Protein AF-A0A4Y1RHM6-F1 (afdb_monomer_lite)

Secondary structure (DSSP, 8-state):
--HHHHHHHHHHHHHHHHHHHHHT--------EEE--S-TTS--S--BTTBS-EEETTEEEEETTHHHHHTT-S--------TTS--

Structure (mmCIF, N/CA/C/O backbone):
data_AF-A0A4Y1RHM6-F1
#
_entry.id   AF-A0A4Y1RHM6-F1
#
loop_
_atom_site.group_PDB
_atom_site.id
_atom_site.type_symbol
_atom_site.label_atom_id
_atom_site.label_alt_id
_atom_site.label_comp_id
_atom_site.label_asym_id
_atom_site.label_entity_id
_atom_site.label_seq_id
_atom_site.pdbx_PDB_ins_code
_atom_site.Cartn_x
_atom_site.Cartn_y
_atom_site.Cartn_z
_atom_site.occupancy
_atom_site.B_iso_or_equiv
_atom_site.auth_seq_id
_atom_site.auth_comp_id
_atom_site.auth_asym_id
_atom_site.auth_atom_id
_atom_site.pdbx_PDB_model_num
ATOM 1 N N . MET A 1 1 ? 12.306 13.084 -2.231 1.00 50.59 1 MET A N 1
ATOM 2 C CA . MET A 1 1 ? 11.217 13.034 -1.236 1.00 50.59 1 MET A CA 1
ATOM 3 C C . MET A 1 1 ? 11.734 13.717 0.001 1.00 50.59 1 MET A C 1
ATOM 5 O O . MET A 1 1 ? 12.590 13.171 0.683 1.00 50.59 1 MET A O 1
ATOM 9 N N . ASP A 1 2 ? 11.281 14.933 0.223 1.00 42.19 2 ASP A N 1
ATOM 10 C CA . ASP A 1 2 ? 11.733 15.773 1.321 1.00 42.19 2 ASP A CA 1
ATOM 11 C C . ASP A 1 2 ? 11.136 15.209 2.620 1.00 42.19 2 ASP A C 1
ATOM 13 O O . ASP A 1 2 ? 10.039 14.638 2.599 1.00 42.19 2 ASP A O 1
ATOM 17 N N . CYS A 1 3 ? 11.824 15.350 3.755 1.00 52.75 3 CYS A N 1
ATOM 18 C CA . CYS A 1 3 ? 11.411 14.761 5.040 1.00 52.75 3 CYS A CA 1
ATOM 19 C C . CYS A 1 3 ? 9.971 15.137 5.459 1.00 52.75 3 CYS A C 1
ATOM 21 O O . CYS A 1 3 ? 9.316 14.391 6.187 1.00 52.75 3 CYS A O 1
ATOM 23 N N . ASN A 1 4 ? 9.451 16.256 4.943 1.00 58.31 4 ASN A N 1
ATOM 24 C CA . ASN A 1 4 ? 8.084 16.729 5.162 1.00 58.31 4 ASN A CA 1
ATOM 25 C C . ASN A 1 4 ? 7.011 15.812 4.543 1.00 58.31 4 ASN A C 1
ATOM 27 O O . ASN A 1 4 ? 5.953 15.619 5.140 1.00 58.31 4 ASN A O 1
ATOM 31 N N . GLY A 1 5 ? 7.277 15.208 3.378 1.00 60.31 5 GLY A N 1
ATOM 32 C CA . GLY A 1 5 ? 6.313 14.345 2.685 1.00 60.31 5 GLY A CA 1
ATOM 33 C C . GLY A 1 5 ? 6.122 12.991 3.370 1.00 60.31 5 GLY A C 1
ATOM 34 O O . GLY A 1 5 ? 5.001 12.505 3.486 1.00 60.31 5 GLY A O 1
ATOM 35 N N . LEU A 1 6 ? 7.203 12.409 3.899 1.00 65.94 6 LEU A N 1
ATOM 36 C CA . LEU A 1 6 ? 7.148 11.184 4.706 1.00 65.94 6 LEU A CA 1
ATOM 37 C C . LEU A 1 6 ? 6.296 11.384 5.966 1.00 65.94 6 LEU A C 1
ATOM 39 O O . LEU A 1 6 ? 5.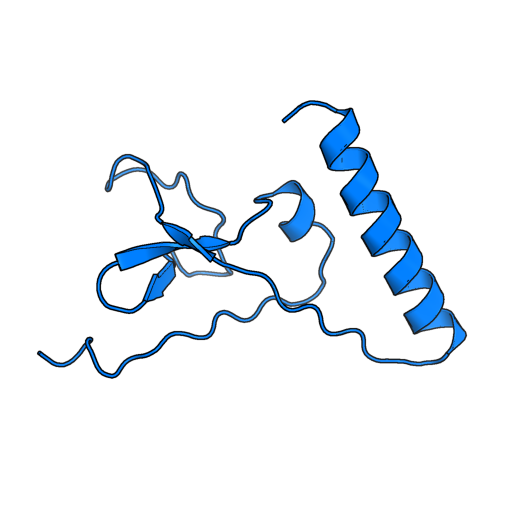450 10.548 6.275 1.00 65.94 6 LEU A O 1
ATOM 43 N N . ASN A 1 7 ? 6.467 12.518 6.651 1.00 74.88 7 ASN A N 1
ATOM 44 C CA . ASN A 1 7 ? 5.752 12.823 7.891 1.00 74.88 7 ASN A CA 1
ATOM 45 C C . ASN A 1 7 ? 4.227 12.937 7.686 1.00 74.88 7 ASN A C 1
ATOM 47 O O . ASN A 1 7 ? 3.441 12.476 8.513 1.00 74.88 7 ASN A O 1
ATOM 51 N N . PHE A 1 8 ? 3.793 13.467 6.539 1.00 83.00 8 PHE A N 1
ATOM 52 C CA . PHE A 1 8 ? 2.374 13.549 6.186 1.00 83.00 8 PHE A CA 1
ATOM 53 C C . PHE A 1 8 ? 1.708 12.165 6.092 1.00 83.00 8 PHE A C 1
ATOM 55 O O . PHE A 1 8 ? 0.645 11.942 6.674 1.00 83.00 8 PHE A O 1
ATOM 62 N N . PHE A 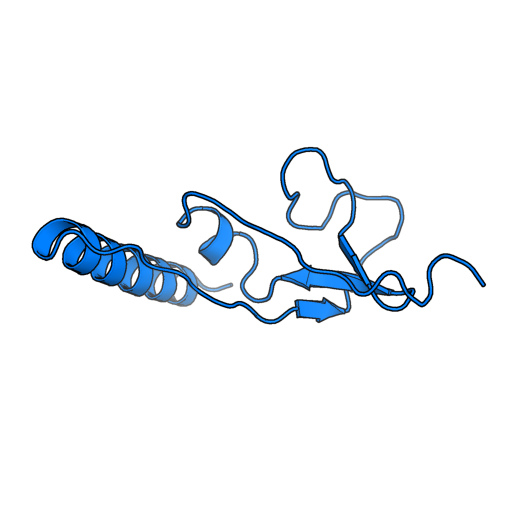1 9 ? 2.355 11.207 5.421 1.00 81.31 9 PHE A N 1
ATOM 63 C CA . PHE A 1 9 ? 1.830 9.846 5.277 1.00 81.31 9 PHE A CA 1
ATOM 64 C C . PHE A 1 9 ? 1.795 9.078 6.598 1.00 81.31 9 PHE A C 1
ATOM 66 O O . PHE A 1 9 ? 0.816 8.376 6.869 1.00 81.31 9 PHE A O 1
ATOM 73 N N . PHE A 1 10 ? 2.811 9.257 7.448 1.00 83.44 10 PHE A N 1
ATOM 74 C CA . PHE A 1 10 ? 2.804 8.699 8.799 1.00 83.44 10 PHE A CA 1
ATOM 75 C C . PHE A 1 10 ? 1.643 9.242 9.630 1.00 83.44 10 PHE A C 1
ATOM 77 O O . PHE A 1 10 ? 0.971 8.467 10.309 1.00 83.44 10 PHE A O 1
ATOM 84 N N . ASN A 1 11 ? 1.354 10.543 9.536 1.00 88.31 11 ASN A N 1
ATOM 85 C CA . ASN A 1 11 ? 0.244 11.145 10.267 1.00 88.31 11 ASN A CA 1
ATOM 86 C C . ASN A 1 11 ? -1.120 10.596 9.810 1.00 88.31 11 ASN A C 1
ATOM 88 O O . ASN A 1 11 ? -1.964 10.253 10.642 1.00 88.31 11 ASN A O 1
ATOM 92 N N . ILE A 1 12 ? -1.327 10.443 8.495 1.00 89.50 12 ILE A N 1
ATOM 93 C CA . ILE A 1 12 ? -2.551 9.828 7.957 1.00 89.50 12 ILE A CA 1
ATOM 94 C C . ILE A 1 12 ? -2.691 8.388 8.457 1.00 89.50 12 ILE A C 1
ATOM 96 O O . ILE A 1 12 ? -3.736 8.033 9.001 1.00 89.50 12 ILE A O 1
ATOM 100 N N . SER A 1 13 ? -1.649 7.562 8.315 1.00 88.06 13 SER A N 1
ATOM 101 C CA . SER A 1 13 ? -1.703 6.163 8.758 1.00 88.06 13 SER A CA 1
ATOM 102 C C . SER A 1 13 ? -1.943 6.045 10.266 1.00 88.06 13 SER A C 1
ATOM 104 O O . SER A 1 13 ? -2.809 5.280 10.694 1.00 88.06 13 SER A O 1
ATOM 106 N N . GLY A 1 14 ? -1.248 6.848 11.078 1.00 90.31 14 GLY A N 1
ATOM 107 C CA . GLY A 1 14 ? -1.439 6.885 12.527 1.00 90.31 14 GLY A CA 1
ATOM 108 C C . GLY A 1 14 ? -2.872 7.252 12.915 1.00 90.31 14 GLY A C 1
ATOM 109 O O . GLY A 1 14 ? -3.478 6.579 13.750 1.00 90.31 14 GLY A O 1
ATOM 110 N N . THR A 1 15 ? -3.446 8.256 12.248 1.00 93.81 15 THR A N 1
ATOM 111 C CA . THR A 1 15 ? -4.840 8.673 12.459 1.00 93.81 15 THR A CA 1
ATOM 112 C C . THR A 1 15 ? -5.820 7.559 12.092 1.00 93.81 15 THR A C 1
ATOM 114 O O . THR A 1 15 ? -6.690 7.216 12.894 1.00 93.81 15 THR A O 1
ATOM 117 N N . LEU A 1 16 ? -5.655 6.939 10.919 1.00 93.25 16 LEU A N 1
ATOM 118 C CA . LEU A 1 16 ? -6.501 5.830 10.467 1.00 93.25 16 LEU A CA 1
ATOM 119 C C . LEU A 1 16 ? -6.430 4.635 11.424 1.00 93.25 16 LEU A C 1
ATOM 121 O O . LEU A 1 16 ? -7.464 4.072 11.778 1.00 93.25 16 LEU A O 1
ATOM 125 N N . LYS A 1 17 ? -5.230 4.283 11.899 1.00 91.69 17 LYS A N 1
ATOM 126 C CA . LYS A 1 17 ? -5.027 3.209 12.879 1.00 91.69 17 LYS A CA 1
ATOM 127 C C . LYS A 1 17 ? -5.682 3.529 14.224 1.00 91.69 17 LYS A C 1
ATOM 129 O O . LYS A 1 17 ? -6.295 2.652 14.828 1.00 91.69 17 LYS A O 1
ATOM 134 N N . GLY A 1 18 ? -5.588 4.777 14.683 1.00 94.31 18 GLY A N 1
ATOM 135 C CA . GLY A 1 18 ? -6.261 5.236 15.898 1.00 94.31 18 GLY A CA 1
ATOM 136 C C . GLY A 1 18 ? -7.782 5.098 15.804 1.00 94.31 18 GLY A C 1
ATOM 137 O O . GLY A 1 18 ? -8.410 4.570 16.721 1.00 94.31 18 GLY A O 1
ATOM 138 N N . LEU A 1 19 ? -8.368 5.501 14.673 1.00 95.50 19 LEU A N 1
ATOM 139 C CA . LEU A 1 19 ? -9.802 5.353 14.412 1.00 95.50 19 LEU A CA 1
ATOM 140 C C . LEU A 1 19 ? -10.221 3.880 14.315 1.00 95.50 19 LEU A C 1
ATOM 142 O O . LEU A 1 19 ? -11.205 3.492 14.943 1.00 95.50 19 LEU A O 1
ATOM 146 N N . ALA A 1 20 ? -9.453 3.055 13.597 1.00 95.00 20 ALA A N 1
ATOM 147 C CA . ALA A 1 20 ? -9.697 1.618 13.473 1.00 95.00 20 ALA A CA 1
ATOM 148 C C . ALA A 1 20 ? -9.762 0.937 14.845 1.00 95.00 20 ALA A C 1
ATOM 150 O O . ALA A 1 20 ? -10.721 0.229 15.142 1.00 95.00 20 ALA A O 1
ATOM 151 N N . ASN A 1 21 ? -8.782 1.221 15.710 1.00 95.00 21 ASN A N 1
ATOM 152 C CA . ASN A 1 21 ? -8.712 0.658 17.056 1.00 95.00 21 ASN A CA 1
ATOM 153 C C . ASN A 1 21 ? -9.837 1.169 17.960 1.00 95.00 21 ASN A C 1
ATOM 155 O O . ASN A 1 21 ? -10.411 0.393 18.717 1.00 95.00 21 ASN A O 1
ATOM 159 N N . LYS A 1 22 ? -10.160 2.467 17.888 1.00 97.88 22 LYS A N 1
ATOM 160 C CA . LYS A 1 22 ? -11.196 3.080 18.730 1.00 97.88 22 LYS A CA 1
ATOM 161 C C . LYS A 1 22 ? -12.586 2.512 18.446 1.00 97.88 22 LYS A C 1
ATOM 163 O O . LYS A 1 22 ? -13.381 2.381 19.370 1.00 97.88 22 LYS A O 1
ATOM 168 N N . PHE A 1 23 ? -12.881 2.214 17.183 1.00 97.75 23 PHE A N 1
ATOM 169 C CA . PHE A 1 23 ? -14.223 1.826 16.745 1.00 97.75 23 PHE A CA 1
ATOM 170 C C . PHE A 1 23 ? -14.339 0.362 16.296 1.00 97.75 23 PHE A C 1
ATOM 172 O O . PHE A 1 23 ? -15.426 -0.061 15.919 1.00 97.75 23 PHE A O 1
ATOM 179 N N . GLY A 1 24 ? -13.254 -0.419 16.333 1.00 95.81 24 GLY A N 1
ATOM 180 C CA . GLY A 1 24 ? -13.254 -1.822 15.901 1.00 95.81 24 GLY A CA 1
ATOM 181 C C . GLY A 1 24 ? -13.501 -1.995 14.398 1.00 95.81 24 GLY A C 1
ATOM 182 O O . GLY A 1 24 ? -14.211 -2.912 13.993 1.00 95.81 24 GLY A O 1
ATOM 183 N N . LEU A 1 25 ? -12.958 -1.097 13.569 1.00 95.44 25 LEU A N 1
ATOM 184 C CA . LEU A 1 25 ? -13.225 -1.044 12.127 1.00 95.44 25 LEU A CA 1
ATOM 185 C C . LEU A 1 25 ? -12.068 -1.610 11.298 1.00 95.44 25 LEU A C 1
ATOM 187 O O . LEU A 1 25 ? -10.897 -1.404 11.617 1.00 95.44 25 LEU A O 1
ATOM 191 N N . ALA A 1 26 ? -12.401 -2.233 10.167 1.00 93.44 26 ALA A N 1
ATOM 192 C CA . ALA A 1 26 ? -11.433 -2.510 9.113 1.00 93.44 26 ALA A CA 1
ATOM 193 C C . ALA A 1 26 ? -11.219 -1.253 8.257 1.00 93.44 26 ALA A C 1
ATOM 195 O O . ALA A 1 26 ? -12.179 -0.644 7.785 1.00 93.44 26 ALA A O 1
ATOM 196 N N . VAL A 1 27 ? -9.959 -0.881 8.031 1.00 92.25 27 VAL A N 1
ATOM 197 C CA . VAL A 1 27 ? -9.592 0.231 7.146 1.00 92.25 27 VAL A CA 1
ATOM 198 C C . VAL A 1 27 ? -9.005 -0.336 5.863 1.00 92.25 27 VAL A C 1
ATOM 200 O O . VAL A 1 27 ? -7.979 -1.014 5.887 1.00 92.25 27 VAL A O 1
ATOM 203 N N . VAL A 1 28 ? -9.650 -0.029 4.739 1.00 92.31 28 VAL A N 1
ATOM 204 C CA . VAL A 1 28 ? -9.169 -0.366 3.396 1.00 92.31 28 VAL A CA 1
ATOM 205 C C . VAL A 1 28 ? -8.807 0.928 2.687 1.00 92.31 28 VAL A C 1
ATOM 207 O O . VAL A 1 28 ? -9.599 1.866 2.657 1.00 92.31 28 VAL A O 1
ATOM 210 N N . VAL A 1 29 ? -7.607 0.973 2.110 1.00 88.88 29 VAL A N 1
ATOM 211 C CA . VAL A 1 29 ? -7.148 2.111 1.312 1.00 88.88 29 VAL A CA 1
ATOM 212 C C . VAL A 1 29 ? -6.889 1.653 -0.112 1.00 88.88 29 VAL A C 1
ATOM 214 O O . VAL A 1 29 ? -6.125 0.718 -0.345 1.00 88.88 29 VAL A O 1
ATOM 217 N N . THR A 1 30 ? -7.494 2.352 -1.066 1.00 91.38 30 THR A N 1
ATOM 218 C CA . THR A 1 30 ? -7.193 2.208 -2.489 1.00 91.38 30 THR A CA 1
ATOM 219 C C . THR A 1 30 ? -6.046 3.133 -2.862 1.00 91.38 30 THR A C 1
ATOM 221 O O . THR A 1 30 ? -6.065 4.314 -2.517 1.00 91.38 30 THR A O 1
ATOM 224 N N . ASN A 1 31 ? -5.069 2.613 -3.597 1.00 88.81 31 ASN A N 1
ATOM 225 C CA . ASN A 1 31 ? -3.964 3.404 -4.116 1.00 88.81 31 ASN A CA 1
ATOM 226 C C . ASN A 1 31 ? -3.941 3.327 -5.641 1.00 88.81 31 ASN A C 1
ATOM 228 O O . ASN A 1 31 ? -4.277 2.296 -6.222 1.00 88.81 31 ASN A O 1
ATOM 232 N N . GLN A 1 32 ? -3.526 4.417 -6.272 1.00 89.62 32 GLN A N 1
ATOM 233 C CA . GLN A 1 32 ? -3.314 4.460 -7.711 1.00 89.62 32 GLN A CA 1
ATOM 234 C C . GLN A 1 32 ? -1.955 3.841 -8.065 1.00 89.62 32 GLN A C 1
ATOM 236 O O . GLN A 1 32 ? -1.068 3.693 -7.215 1.00 89.62 32 GLN A O 1
ATOM 241 N N . VAL A 1 33 ? -1.792 3.487 -9.337 1.00 88.56 33 VAL A N 1
ATOM 242 C CA . VAL A 1 33 ? -0.526 3.019 -9.910 1.00 88.56 33 VAL A CA 1
ATOM 243 C C . VAL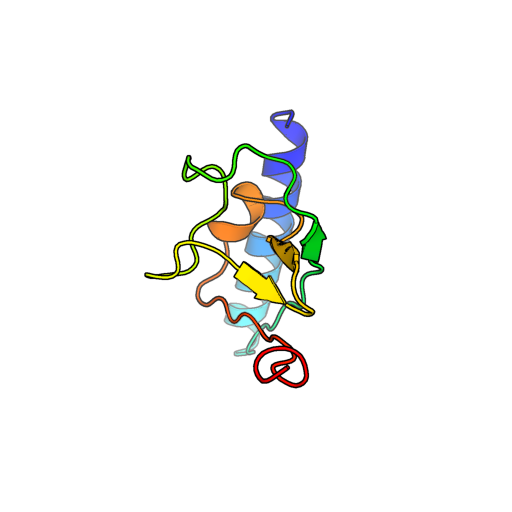 A 1 33 ? -0.072 3.973 -11.007 1.00 88.56 33 VAL A C 1
ATOM 245 O O . VAL A 1 33 ? -0.894 4.608 -11.664 1.00 88.56 33 VAL A O 1
ATOM 248 N N . VAL A 1 34 ? 1.238 4.071 -11.189 1.00 87.88 34 VAL A N 1
ATOM 249 C CA . VAL A 1 34 ? 1.891 4.854 -12.245 1.00 87.88 34 VAL A CA 1
ATOM 250 C C . VAL A 1 34 ? 2.825 3.959 -13.039 1.00 87.88 34 VAL A C 1
ATOM 252 O O . VAL A 1 34 ? 3.276 2.932 -12.527 1.00 87.88 34 VAL A O 1
ATOM 255 N N . ASP A 1 35 ? 3.127 4.349 -14.274 1.00 88.88 35 ASP A N 1
ATOM 256 C CA . ASP A 1 35 ? 4.113 3.641 -15.088 1.00 88.88 35 ASP A CA 1
ATO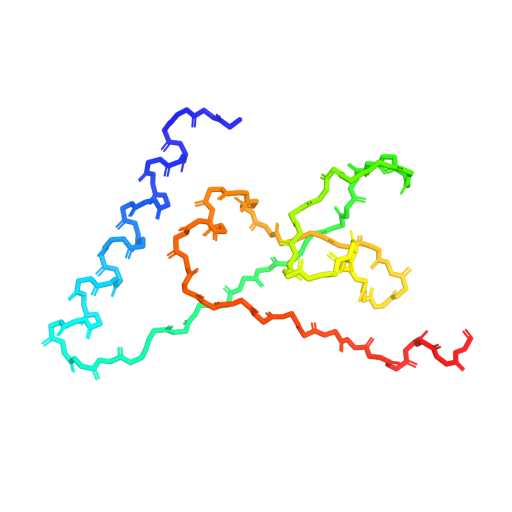M 257 C C . ASP A 1 35 ? 5.473 3.627 -14.378 1.00 88.88 35 ASP A C 1
ATOM 259 O O . ASP A 1 35 ? 5.935 4.632 -13.825 1.00 88.88 35 ASP A O 1
ATOM 263 N N . PHE A 1 36 ? 6.111 2.460 -14.362 1.00 85.75 36 PHE A N 1
ATOM 264 C CA . PHE A 1 36 ? 7.438 2.319 -13.789 1.00 85.75 36 PHE A CA 1
ATOM 265 C C . PHE A 1 36 ? 8.486 2.842 -14.772 1.00 85.75 36 PHE A C 1
ATOM 267 O O . PHE A 1 36 ? 8.664 2.290 -15.855 1.00 85.75 36 PHE A O 1
ATOM 274 N N . ILE A 1 37 ? 9.220 3.880 -14.371 1.00 81.12 37 ILE A N 1
ATOM 275 C CA . ILE A 1 37 ? 10.319 4.447 -15.156 1.00 81.12 37 ILE A CA 1
ATOM 276 C C . ILE A 1 37 ? 11.635 4.042 -14.490 1.00 81.12 37 ILE A C 1
ATOM 278 O O . ILE A 1 37 ? 12.051 4.626 -13.490 1.00 81.12 37 ILE A O 1
ATOM 282 N N . GLY A 1 38 ? 12.293 3.017 -15.027 1.00 75.81 38 GLY A N 1
ATOM 283 C CA . GLY A 1 38 ? 13.572 2.534 -14.517 1.00 75.81 38 GLY A CA 1
ATOM 284 C C . GLY A 1 38 ? 14.161 1.414 -15.379 1.00 75.81 38 GLY A C 1
ATOM 285 O O . GLY A 1 38 ? 13.446 0.833 -16.194 1.00 75.81 38 GLY A O 1
ATOM 286 N N . PRO A 1 39 ? 15.461 1.107 -15.226 1.00 68.81 39 PRO A N 1
ATOM 287 C CA . PRO A 1 39 ? 16.106 0.033 -15.978 1.00 68.81 39 PRO A CA 1
ATOM 288 C C . PRO A 1 39 ? 15.430 -1.318 -15.700 1.00 68.81 39 PRO A C 1
ATOM 290 O O . PRO A 1 39 ? 15.158 -1.645 -14.543 1.00 68.81 39 PRO A O 1
ATOM 293 N N . HIS A 1 40 ? 15.182 -2.098 -16.758 1.00 60.66 40 HIS A N 1
ATOM 294 C CA . HIS A 1 40 ? 14.489 -3.393 -16.687 1.00 60.66 40 HIS A CA 1
ATOM 295 C C . HIS A 1 40 ? 15.173 -4.384 -15.726 1.00 60.66 40 HIS A C 1
ATOM 297 O O . HIS A 1 40 ? 14.483 -5.092 -14.994 1.00 60.66 40 HIS A O 1
ATOM 303 N N . ASP A 1 41 ? 16.507 -4.343 -15.650 1.00 56.59 41 ASP A N 1
ATOM 304 C CA . ASP A 1 41 ? 17.332 -5.383 -15.018 1.00 56.59 41 ASP A CA 1
ATOM 305 C C . ASP A 1 41 ? 17.654 -5.145 -13.534 1.00 56.59 41 ASP A C 1
ATOM 307 O O . ASP A 1 41 ? 18.366 -5.935 -12.913 1.00 56.59 41 ASP A O 1
ATOM 311 N N . LYS A 1 42 ? 17.183 -4.041 -12.939 1.00 48.97 42 LYS A N 1
ATOM 312 C CA . LYS A 1 42 ? 17.452 -3.728 -11.527 1.00 48.97 42 LYS A CA 1
ATOM 313 C C . LYS A 1 42 ? 16.155 -3.565 -10.750 1.00 48.97 42 LYS A C 1
ATOM 315 O O . LYS A 1 42 ? 15.211 -2.913 -11.188 1.00 48.97 42 LYS A O 1
ATOM 320 N N . VAL A 1 43 ? 16.132 -4.170 -9.565 1.00 52.59 43 VAL A N 1
ATOM 321 C CA . VAL A 1 43 ? 15.042 -4.153 -8.580 1.00 52.59 43 VAL A CA 1
ATOM 322 C C . VAL A 1 43 ? 14.892 -2.738 -8.004 1.00 52.59 43 VAL A C 1
ATOM 324 O O . VAL A 1 43 ? 15.243 -2.476 -6.862 1.00 52.59 43 VAL A O 1
ATOM 327 N N . ASN A 1 44 ? 14.402 -1.797 -8.806 1.00 50.91 44 ASN A N 1
ATOM 328 C CA . ASN A 1 44 ? 14.209 -0.405 -8.396 1.00 50.91 44 ASN A CA 1
ATOM 329 C C . ASN A 1 44 ? 12.727 -0.076 -8.137 1.00 50.91 44 ASN A C 1
ATOM 331 O O . ASN A 1 44 ? 12.351 1.091 -8.119 1.00 50.91 44 ASN A O 1
ATOM 335 N N . GLY A 1 45 ? 11.881 -1.095 -7.940 1.00 57.28 45 GLY A N 1
ATOM 336 C CA . GLY A 1 45 ? 10.465 -0.960 -7.586 1.00 57.28 45 GLY A CA 1
ATOM 337 C C . GLY A 1 45 ? 10.163 -1.450 -6.168 1.00 57.28 45 GLY A C 1
ATOM 338 O O . GLY A 1 45 ? 10.895 -2.265 -5.604 1.00 57.28 45 GLY A O 1
ATOM 339 N N . VAL A 1 46 ? 9.062 -0.968 -5.581 1.00 60.22 46 VAL A N 1
ATOM 340 C CA . VAL A 1 46 ? 8.558 -1.480 -4.298 1.00 60.22 46 VAL A CA 1
ATOM 341 C C . VAL A 1 46 ? 8.131 -2.936 -4.490 1.00 60.22 46 VAL A C 1
ATOM 343 O O . VAL A 1 46 ? 7.110 -3.201 -5.120 1.00 60.22 46 VAL A O 1
ATOM 346 N N . ARG A 1 47 ? 8.895 -3.878 -3.923 1.00 66.44 47 ARG A N 1
ATOM 347 C CA . ARG A 1 47 ? 8.513 -5.296 -3.896 1.00 66.44 47 ARG A CA 1
ATOM 348 C C . ARG A 1 47 ? 7.216 -5.477 -3.110 1.00 66.44 47 ARG A C 1
ATOM 350 O O . ARG A 1 47 ? 7.053 -4.941 -2.004 1.00 66.44 47 ARG A O 1
ATOM 357 N N . LEU A 1 48 ? 6.306 -6.258 -3.681 1.00 71.25 48 LEU A N 1
ATOM 358 C CA . LEU A 1 48 ? 5.086 -6.701 -3.022 1.00 71.25 48 LEU A CA 1
ATOM 359 C C . LEU A 1 48 ? 5.192 -8.207 -2.758 1.00 71.25 48 LEU A C 1
ATOM 361 O O . LEU A 1 48 ? 4.930 -9.022 -3.636 1.00 71.25 48 LEU A O 1
ATOM 365 N N . GLY A 1 49 ? 5.619 -8.579 -1.551 1.00 70.44 49 GLY A N 1
ATOM 366 C CA . GLY A 1 49 ? 5.919 -9.978 -1.233 1.00 70.44 49 GLY A CA 1
ATOM 367 C C . GLY A 1 49 ? 7.075 -10.514 -2.085 1.00 70.44 49 GLY A C 1
ATOM 368 O O . GLY A 1 49 ? 8.112 -9.859 -2.191 1.00 70.44 49 GLY A O 1
ATOM 369 N N . ASN A 1 50 ? 6.876 -11.681 -2.704 1.00 71.94 50 ASN A N 1
ATOM 370 C CA . ASN A 1 50 ? 7.853 -12.336 -3.587 1.00 71.94 50 ASN A CA 1
ATOM 371 C C . ASN A 1 50 ? 7.771 -11.870 -5.051 1.00 71.94 50 ASN A C 1
ATOM 373 O O . ASN A 1 50 ? 8.444 -12.433 -5.908 1.00 71.94 50 ASN A O 1
ATOM 377 N N . LEU A 1 51 ? 6.933 -10.876 -5.354 1.00 71.00 51 LEU A N 1
ATOM 378 C CA . LEU A 1 51 ? 6.745 -10.399 -6.715 1.00 71.00 51 LEU A CA 1
ATOM 379 C C . LEU A 1 51 ? 7.830 -9.378 -7.095 1.00 71.00 51 LEU A C 1
ATOM 381 O O . LEU A 1 51 ? 7.978 -8.337 -6.445 1.00 71.00 51 LEU A O 1
ATOM 385 N N . GLU A 1 52 ? 8.589 -9.689 -8.149 1.00 72.00 52 GLU A N 1
ATOM 386 C CA . GLU A 1 52 ? 9.709 -8.869 -8.631 1.00 72.00 52 GLU A CA 1
ATOM 387 C C . GLU A 1 52 ? 9.260 -7.621 -9.415 1.00 72.00 52 GLU A C 1
ATOM 389 O O . GLU A 1 52 ? 9.928 -6.578 -9.366 1.00 72.00 52 GLU A O 1
ATOM 394 N N . SER A 1 53 ? 8.111 -7.694 -10.094 1.00 79.69 53 SER A N 1
ATOM 395 C CA . SER A 1 53 ? 7.496 -6.601 -10.856 1.00 79.69 53 SER A CA 1
ATOM 396 C C . SER A 1 53 ? 5.972 -6.633 -10.764 1.00 79.69 53 SER A C 1
ATOM 398 O O . SER A 1 53 ? 5.358 -7.690 -10.684 1.00 79.69 53 SER A O 1
ATOM 400 N N . LEU A 1 54 ? 5.350 -5.454 -10.760 1.00 85.25 54 LEU A N 1
ATOM 401 C CA . LEU A 1 54 ? 3.900 -5.322 -10.861 1.00 85.25 54 LEU A CA 1
ATOM 402 C C . LEU A 1 54 ? 3.580 -4.985 -12.311 1.00 85.25 54 LEU A C 1
ATOM 404 O O . LEU A 1 54 ? 3.988 -3.928 -12.787 1.00 85.25 54 LEU A O 1
ATOM 408 N N . ASP A 1 55 ? 2.867 -5.871 -12.994 1.00 85.69 55 ASP A N 1
ATOM 409 C CA . ASP A 1 55 ? 2.542 -5.726 -14.410 1.00 85.69 55 ASP A CA 1
ATOM 410 C C . ASP A 1 55 ? 1.023 -5.756 -14.607 1.00 85.69 55 ASP A C 1
ATOM 412 O O . ASP A 1 55 ? 0.312 -6.561 -14.004 1.00 85.69 55 ASP A O 1
ATOM 416 N N . THR A 1 56 ? 0.507 -4.844 -15.428 1.00 86.56 56 THR A N 1
ATOM 417 C CA . THR A 1 56 ? -0.911 -4.790 -15.811 1.00 86.56 56 THR A CA 1
ATOM 418 C C . THR A 1 56 ? -1.046 -4.156 -17.190 1.00 86.56 56 THR A C 1
AT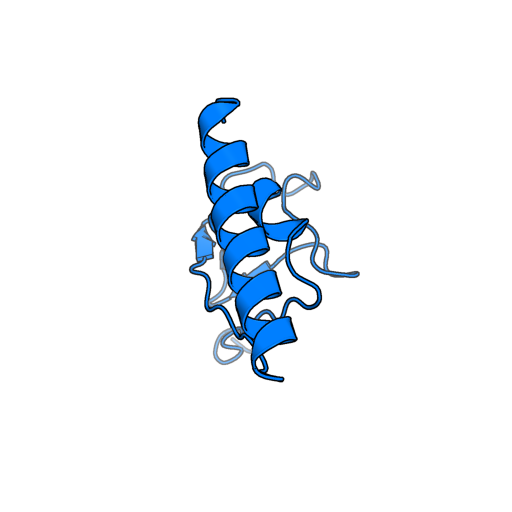OM 420 O O . THR A 1 56 ? -0.274 -3.265 -17.548 1.00 86.56 56 THR A O 1
ATOM 423 N N . SER A 1 57 ? -1.996 -4.631 -17.999 1.00 85.94 57 SER A N 1
ATOM 424 C CA . SER A 1 57 ? -2.189 -4.153 -19.381 1.00 85.94 57 SER A CA 1
ATOM 425 C C . SER A 1 57 ? -0.893 -4.137 -20.218 1.00 85.94 57 SER A C 1
ATOM 427 O O . SER A 1 57 ? -0.661 -3.205 -20.985 1.00 85.94 57 SER A O 1
ATOM 429 N N . GLY A 1 58 ? -0.019 -5.132 -20.026 1.00 83.81 58 GLY A N 1
ATOM 430 C CA . GLY A 1 58 ? 1.261 -5.250 -20.739 1.00 83.81 58 GLY A CA 1
ATOM 431 C C . GLY A 1 58 ? 2.341 -4.241 -20.326 1.00 83.81 58 GLY A C 1
ATOM 432 O O . GLY A 1 58 ? 3.357 -4.132 -21.007 1.00 83.81 58 GLY A O 1
ATOM 433 N N . ARG A 1 59 ? 2.142 -3.486 -19.238 1.00 84.19 59 ARG A N 1
ATOM 434 C CA . ARG A 1 59 ? 3.089 -2.473 -18.753 1.00 84.19 59 ARG A CA 1
ATOM 435 C C . ARG A 1 59 ? 3.496 -2.735 -17.313 1.00 84.19 59 ARG A C 1
ATOM 437 O O . ARG A 1 59 ? 2.660 -3.102 -16.484 1.00 84.19 59 ARG A O 1
ATOM 444 N N . ARG A 1 60 ? 4.761 -2.439 -17.010 1.00 86.12 60 ARG A N 1
ATOM 445 C CA . ARG A 1 60 ? 5.278 -2.422 -15.643 1.00 86.12 60 ARG A CA 1
ATOM 446 C C . ARG A 1 60 ? 4.829 -1.153 -14.936 1.00 86.12 60 ARG A C 1
ATOM 448 O O . ARG A 1 60 ? 5.039 -0.045 -15.428 1.00 86.12 60 ARG A O 1
ATOM 455 N N . VAL A 1 61 ? 4.254 -1.316 -13.756 1.00 87.69 61 VAL A N 1
ATOM 456 C CA . VAL A 1 61 ? 3.727 -0.230 -12.934 1.00 87.69 61 VAL A CA 1
ATOM 457 C C . VAL A 1 61 ? 4.345 -0.241 -11.538 1.00 87.69 61 VAL A C 1
ATOM 459 O O . VAL A 1 61 ? 4.927 -1.224 -11.083 1.00 87.69 61 VAL A O 1
ATOM 462 N N . SER A 1 62 ? 4.220 0.878 -10.834 1.00 86.25 62 SER A N 1
ATOM 463 C CA . SER A 1 62 ? 4.548 1.004 -9.417 1.00 86.25 62 SER A CA 1
ATOM 464 C C . SER A 1 62 ? 3.386 1.664 -8.680 1.00 86.25 62 SER A C 1
ATOM 466 O O . SER A 1 62 ? 2.763 2.579 -9.225 1.00 86.25 62 SER A O 1
ATOM 468 N N . PRO A 1 63 ? 3.086 1.262 -7.433 1.00 85.62 63 PRO A N 1
ATOM 469 C CA . PRO A 1 63 ? 2.155 2.011 -6.603 1.00 85.62 63 PRO A CA 1
ATOM 470 C C . PRO A 1 63 ? 2.655 3.447 -6.414 1.00 85.62 63 PRO A C 1
ATOM 472 O O . PRO A 1 63 ? 3.854 3.681 -6.214 1.00 85.62 63 PRO A O 1
ATOM 475 N N . VAL A 1 64 ? 1.727 4.404 -6.439 1.00 82.44 64 VAL A N 1
ATOM 476 C CA . VAL A 1 64 ? 2.019 5.805 -6.112 1.00 82.44 64 VAL A CA 1
ATOM 477 C C . VAL A 1 64 ? 2.457 5.885 -4.643 1.00 82.44 64 VAL A C 1
ATOM 479 O O . VAL A 1 64 ? 2.060 5.058 -3.819 1.00 82.44 64 VAL A O 1
ATOM 482 N N . LEU A 1 65 ? 3.291 6.875 -4.309 1.00 72.94 65 LEU A N 1
ATOM 483 C CA . LEU A 1 65 ? 3.778 7.181 -2.949 1.00 72.94 65 LEU A CA 1
ATOM 484 C C . LEU A 1 65 ? 4.845 6.227 -2.378 1.00 72.94 65 LEU A C 1
ATOM 486 O O . LEU A 1 65 ? 5.397 6.499 -1.311 1.00 72.94 65 LEU A O 1
ATOM 490 N N . GLY A 1 66 ? 5.213 5.171 -3.110 1.00 71.88 66 GLY A N 1
ATOM 491 C CA . GLY A 1 66 ? 6.425 4.385 -2.864 1.00 71.88 66 GLY A CA 1
ATOM 492 C C . GLY A 1 66 ? 6.570 3.834 -1.435 1.00 71.88 66 GLY A C 1
ATOM 493 O O . GLY A 1 66 ? 5.604 3.398 -0.805 1.00 71.88 66 GLY A O 1
ATOM 494 N N . LEU A 1 67 ? 7.810 3.828 -0.927 1.00 65.38 67 LEU A N 1
ATOM 495 C CA . LEU A 1 67 ? 8.167 3.250 0.378 1.00 65.38 67 LEU A CA 1
ATOM 496 C C . LEU A 1 67 ? 7.488 3.949 1.565 1.00 65.38 67 LEU A C 1
ATOM 498 O O . LEU A 1 67 ? 7.133 3.279 2.532 1.00 65.38 67 LEU A O 1
ATOM 502 N N . ALA A 1 68 ? 7.261 5.265 1.484 1.00 69.00 68 ALA A N 1
ATOM 503 C CA . ALA A 1 68 ? 6.645 6.042 2.564 1.00 69.00 68 ALA A CA 1
ATOM 504 C C . ALA A 1 68 ? 5.265 5.491 2.955 1.00 69.00 68 ALA A C 1
ATOM 506 O O . ALA A 1 68 ? 4.933 5.388 4.135 1.00 69.00 68 ALA A O 1
ATOM 507 N N . TRP A 1 69 ? 4.487 5.075 1.955 1.00 73.69 69 TRP A N 1
ATOM 508 C CA . TRP A 1 69 ? 3.184 4.460 2.172 1.00 73.69 69 TRP A CA 1
ATOM 509 C C . TRP A 1 69 ? 3.305 2.969 2.503 1.00 73.69 69 TRP A C 1
ATOM 511 O O . TRP A 1 69 ? 2.631 2.480 3.404 1.00 73.69 69 TRP A O 1
ATOM 521 N N . ALA A 1 70 ? 4.212 2.251 1.832 1.00 71.19 70 ALA A N 1
ATOM 522 C CA . ALA A 1 70 ? 4.376 0.803 1.965 1.00 71.19 70 ALA A CA 1
ATOM 523 C C . ALA A 1 70 ? 4.664 0.316 3.396 1.00 71.19 70 ALA A C 1
ATOM 525 O O . ALA A 1 70 ? 4.254 -0.789 3.746 1.00 71.19 70 ALA A O 1
ATOM 526 N N . HIS A 1 71 ? 5.356 1.116 4.212 1.00 70.06 71 HIS A N 1
ATOM 527 C CA . HIS A 1 71 ? 5.708 0.748 5.588 1.00 70.06 71 HIS A CA 1
ATOM 528 C C . HIS A 1 71 ? 4.566 0.919 6.597 1.00 70.06 71 HIS A C 1
ATOM 530 O O . HIS A 1 71 ? 4.666 0.432 7.720 1.00 70.06 71 HIS A O 1
ATOM 536 N N . CYS A 1 72 ? 3.479 1.586 6.209 1.00 74.44 72 CYS A N 1
ATOM 537 C CA . CYS A 1 72 ? 2.422 2.006 7.124 1.00 74.44 72 CYS A CA 1
ATOM 538 C C . CYS A 1 72 ? 1.109 1.222 6.950 1.00 74.44 72 CYS A C 1
ATOM 540 O O . CYS A 1 72 ? 0.078 1.635 7.483 1.00 74.44 72 CYS A O 1
ATOM 542 N N . ILE A 1 73 ? 1.134 0.119 6.191 1.00 79.31 73 ILE A N 1
ATOM 543 C CA . ILE A 1 73 ? -0.030 -0.709 5.837 1.00 79.31 73 ILE A CA 1
ATOM 544 C C . ILE A 1 73 ? 0.271 -2.170 6.167 1.00 79.31 73 ILE A C 1
ATOM 546 O O . ILE A 1 73 ? 1.311 -2.698 5.778 1.00 79.31 73 ILE A O 1
ATOM 550 N N . ASN A 1 74 ? -0.654 -2.839 6.854 1.00 85.19 74 ASN A N 1
ATOM 551 C CA . ASN A 1 74 ? -0.489 -4.229 7.289 1.00 85.19 74 ASN A CA 1
ATOM 552 C C . ASN A 1 74 ? -0.500 -5.229 6.129 1.00 85.19 74 ASN A C 1
ATOM 554 O O . ASN A 1 74 ? 0.236 -6.213 6.135 1.00 85.19 74 ASN A O 1
ATOM 558 N N . SER A 1 75 ? -1.362 -4.995 5.144 1.00 86.12 75 SER A N 1
ATOM 559 C CA . SER A 1 75 ? -1.568 -5.893 4.013 1.00 86.12 75 SER A CA 1
ATOM 560 C C . SER A 1 75 ? -1.723 -5.075 2.743 1.00 86.12 75 SER A C 1
ATOM 562 O O . SER A 1 75 ? -2.287 -3.981 2.756 1.00 86.12 75 SER A O 1
ATOM 564 N N . ARG A 1 76 ? -1.178 -5.594 1.644 1.00 86.75 76 ARG A N 1
ATOM 565 C CA . ARG A 1 76 ? -1.149 -4.930 0.342 1.00 86.75 76 ARG A CA 1
ATOM 566 C C . ARG A 1 76 ? -1.603 -5.929 -0.716 1.00 86.75 76 ARG A C 1
ATOM 568 O O . ARG A 1 76 ? -1.065 -7.030 -0.781 1.00 86.75 76 ARG A O 1
ATOM 575 N N . VAL A 1 77 ? -2.587 -5.538 -1.519 1.00 88.81 77 VAL A N 1
ATOM 576 C CA . VAL A 1 77 ? -3.153 -6.348 -2.604 1.00 88.81 77 VAL A CA 1
ATOM 577 C C . VAL A 1 77 ? -2.975 -5.574 -3.902 1.00 88.81 77 VAL A C 1
ATOM 579 O O . VAL A 1 77 ? -3.305 -4.391 -3.963 1.00 88.81 77 VAL A O 1
ATOM 582 N N . PHE A 1 78 ? -2.439 -6.235 -4.924 1.00 88.69 78 PHE A N 1
ATOM 583 C CA . PHE A 1 78 ? -2.369 -5.702 -6.280 1.00 88.69 78 PHE A CA 1
ATOM 584 C C . PHE A 1 78 ? -3.404 -6.418 -7.142 1.00 88.69 78 PHE A C 1
ATOM 586 O O . PHE A 1 78 ? -3.438 -7.646 -7.172 1.00 88.69 78 PHE A O 1
ATOM 593 N N . LEU A 1 79 ? -4.258 -5.643 -7.806 1.00 89.38 79 LEU A N 1
ATOM 594 C CA . LEU A 1 79 ? -5.267 -6.141 -8.733 1.00 89.38 79 LEU A CA 1
ATOM 595 C C . LEU A 1 79 ? -4.833 -5.751 -10.146 1.00 89.38 79 LEU A C 1
ATOM 597 O O . LEU A 1 79 ? -4.620 -4.569 -10.414 1.00 89.38 79 LEU A O 1
ATOM 601 N N . ALA A 1 80 ? -4.697 -6.739 -11.026 1.00 86.75 80 ALA A N 1
ATOM 602 C CA . ALA A 1 80 ? -4.299 -6.545 -12.413 1.00 86.75 80 ALA A CA 1
ATOM 603 C C . ALA A 1 80 ? -5.331 -7.159 -13.353 1.00 86.75 80 ALA A C 1
ATOM 605 O O . ALA A 1 80 ? -5.923 -8.199 -13.054 1.00 86.75 80 ALA A O 1
ATOM 606 N N . ASP A 1 81 ? -5.518 -6.517 -14.501 1.00 83.69 81 ASP A N 1
ATOM 607 C CA . ASP A 1 81 ? -6.316 -7.086 -15.575 1.00 83.69 81 ASP A CA 1
ATOM 608 C C . ASP A 1 81 ? -5.451 -8.060 -16.386 1.00 83.69 81 ASP A C 1
ATOM 610 O O . ASP A 1 81 ? -4.481 -7.661 -17.038 1.00 83.69 81 ASP A O 1
ATOM 614 N N . MET A 1 82 ? -5.811 -9.345 -16.335 1.00 72.31 82 MET A N 1
ATOM 615 C CA . MET A 1 82 ? -5.122 -10.421 -17.053 1.00 72.31 82 MET A CA 1
ATOM 616 C C . MET A 1 82 ? -5.646 -10.650 -18.476 1.00 72.31 82 MET A C 1
ATOM 618 O O . MET A 1 82 ? -5.116 -11.511 -19.176 1.00 72.31 82 MET A O 1
ATOM 622 N N . SER A 1 83 ? -6.638 -9.886 -18.946 1.00 69.56 83 SER A N 1
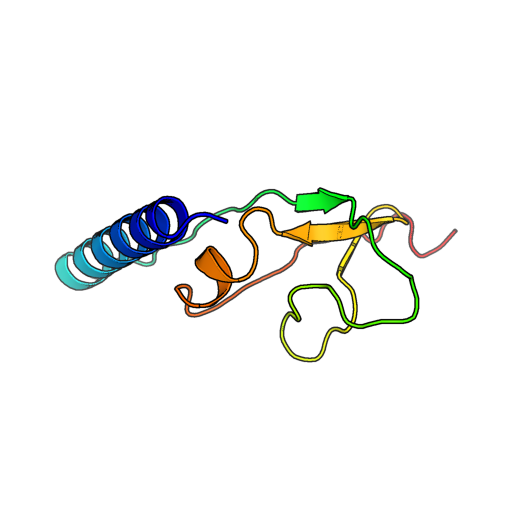ATOM 623 C CA . SER A 1 83 ? -7.202 -10.039 -20.297 1.00 69.56 83 SER A CA 1
ATOM 624 C C . SER A 1 83 ? -6.159 -9.911 -21.421 1.00 69.56 83 SER A C 1
ATOM 626 O O . SER A 1 83 ? -6.322 -10.499 -22.487 1.00 69.56 83 SER A O 1
ATOM 628 N N . ASN A 1 84 ? -5.052 -9.208 -21.165 1.00 57.28 84 ASN A N 1
ATOM 629 C CA . ASN A 1 84 ? -3.974 -8.967 -22.127 1.00 57.28 84 ASN A CA 1
ATOM 630 C C . ASN A 1 84 ? -2.747 -9.883 -21.953 1.00 57.28 84 ASN A C 1
ATOM 632 O O . ASN A 1 84 ? -1.754 -9.678 -22.640 1.00 57.28 84 ASN A O 1
ATOM 636 N N . LEU A 1 85 ? -2.781 -10.870 -21.047 1.00 54.38 85 LEU A N 1
ATOM 637 C CA . LEU A 1 85 ? -1.647 -11.782 -20.816 1.00 54.38 85 LEU A CA 1
ATOM 638 C C . LEU A 1 85 ? -1.649 -13.020 -21.743 1.00 54.38 85 LEU A C 1
ATOM 640 O O . LEU A 1 85 ? -0.704 -13.800 -21.719 1.00 54.38 85 LEU A O 1
ATOM 644 N N . LEU A 1 86 ? -2.719 -13.219 -22.525 1.00 53.41 86 LEU A N 1
ATOM 645 C CA . LEU A 1 86 ? -2.939 -14.378 -23.410 1.00 53.41 86 LEU A CA 1
ATOM 646 C C . LEU A 1 86 ? -2.936 -14.023 -24.915 1.00 53.41 86 LEU A C 1
ATOM 648 O O . LEU A 1 86 ? -3.429 -14.813 -25.720 1.00 53.41 86 LEU A O 1
ATOM 652 N N . ARG A 1 87 ? -2.420 -12.852 -25.310 1.00 46.12 87 ARG A N 1
ATOM 653 C CA . ARG A 1 87 ? -2.223 -12.474 -26.723 1.00 46.12 87 ARG A CA 1
ATOM 654 C C . ARG A 1 87 ? -0.756 -12.276 -27.053 1.00 46.12 87 ARG A C 1
ATOM 656 O O . ARG A 1 87 ? -0.046 -11.705 -26.201 1.00 46.12 87 ARG A O 1
#

pLDDT: mean 78.09, std 14.19, range [42.19, 97.88]

Foldseek 3Di:
DDPVLLVVLVVVLVVVVVVCVVPVDDDDDDWDKDADDDDPPDQPAQDQPPDSFDDAPRGTIHTPPGPSNVVSDPHDDDDHDCPNVPD

Radius of gyration: 15.3 Å; chains: 1; bounding box: 32×31×46 Å

Organism: Prunus dulcis (NCBI:txid3755)

InterPro domains:
  IPR027417 P-loop containing nucleoside triphosphate hydrolase [G3DSA:3.40.50.300] (4-86)

Sequence (87 aa):
MDCNGLNFFFNISGTLKGLANKFGLAVVVTNQVVDFIGPHDKVNGVRLGNLESLDTSGRRVSPVLGLAWAHCINSRVFLADMSNLLR